Protein AF-A0A7M3LS21-F1 (afdb_monomer_lite)

Secondary structure (DSSP, 8-state):
-HHHHHHHHH-HHHHHHHHTTS-HHHHHHHHHHHHHHHHHHHHHHHHHTT--HHHHHHHHHHHHHHHHHHHHHHHH-S-S---

Structure (mmCIF, N/CA/C/O backbone):
data_AF-A0A7M3LS21-F1
#
_entry.id   AF-A0A7M3LS21-F1
#
loop_
_atom_site.group_PDB
_atom_site.id
_atom_site.type_symbol
_atom_site.label_atom_id
_atom_site.label_alt_id
_atom_site.label_comp_id
_atom_site.label_asym_id
_atom_site.label_entity_id
_atom_site.label_seq_id
_atom_site.pdbx_PDB_ins_code
_atom_site.Cartn_x
_atom_site.Cartn_y
_atom_site.Cartn_z
_atom_site.occupancy
_atom_site.B_iso_or_equiv
_atom_site.auth_seq_id
_atom_site.auth_comp_id
_atom_site.auth_asym_id
_atom_site.auth_atom_id
_atom_site.pdbx_PDB_model_num
ATOM 1 N N . MET A 1 1 ? -7.581 -10.103 -12.309 1.00 49.78 1 MET A N 1
ATOM 2 C CA . MET A 1 1 ? -7.471 -9.596 -10.922 1.00 49.78 1 MET A CA 1
ATOM 3 C C . MET A 1 1 ? -6.537 -10.466 -10.087 1.00 49.78 1 MET A C 1
ATOM 5 O O . MET A 1 1 ? -5.550 -9.925 -9.622 1.00 49.78 1 MET A O 1
ATOM 9 N N . ALA A 1 2 ? -6.757 -11.786 -9.980 1.00 54.16 2 ALA A N 1
ATOM 10 C CA . ALA A 1 2 ? -5.891 -12.674 -9.186 1.00 54.16 2 ALA A CA 1
ATOM 11 C C . ALA A 1 2 ? -4.404 -12.657 -9.602 1.00 54.16 2 ALA A C 1
ATOM 13 O O . ALA A 1 2 ? -3.557 -12.493 -8.742 1.00 54.16 2 ALA A O 1
ATOM 14 N N . VAL A 1 3 ? -4.098 -12.719 -10.906 1.00 53.75 3 VAL A N 1
ATOM 15 C CA . VAL A 1 3 ? -2.713 -12.816 -11.428 1.00 53.75 3 VAL A CA 1
ATOM 16 C C . VAL A 1 3 ? -1.833 -11.608 -11.085 1.00 53.75 3 VAL A C 1
ATOM 18 O O . VAL A 1 3 ? -0.660 -11.773 -10.786 1.00 53.75 3 VAL A O 1
ATOM 21 N N . VAL A 1 4 ? -2.389 -10.391 -11.106 1.00 55.03 4 VAL A N 1
ATOM 22 C CA . VAL A 1 4 ? -1.630 -9.172 -10.769 1.00 55.03 4 VAL A CA 1
ATOM 23 C C . VAL A 1 4 ? -1.384 -9.096 -9.262 1.00 55.03 4 VAL A C 1
ATOM 25 O O . VAL A 1 4 ? -0.320 -8.666 -8.843 1.00 55.03 4 VAL A O 1
ATOM 28 N N . ALA A 1 5 ? -2.341 -9.555 -8.450 1.00 56.53 5 ALA A N 1
ATOM 29 C CA . ALA A 1 5 ? -2.197 -9.598 -7.000 1.00 56.53 5 ALA A CA 1
ATOM 30 C C . ALA A 1 5 ? -1.172 -10.651 -6.546 1.00 56.53 5 ALA A C 1
ATOM 32 O O . ALA A 1 5 ? -0.375 -10.357 -5.666 1.00 56.53 5 ALA A O 1
ATOM 33 N N . THR A 1 6 ? -1.143 -11.838 -7.165 1.00 54.44 6 THR A N 1
ATOM 34 C CA . THR A 1 6 ? -0.095 -12.839 -6.901 1.00 54.44 6 THR A CA 1
ATOM 35 C C . THR A 1 6 ? 1.269 -12.393 -7.419 1.00 54.44 6 THR A C 1
ATOM 37 O O . THR A 1 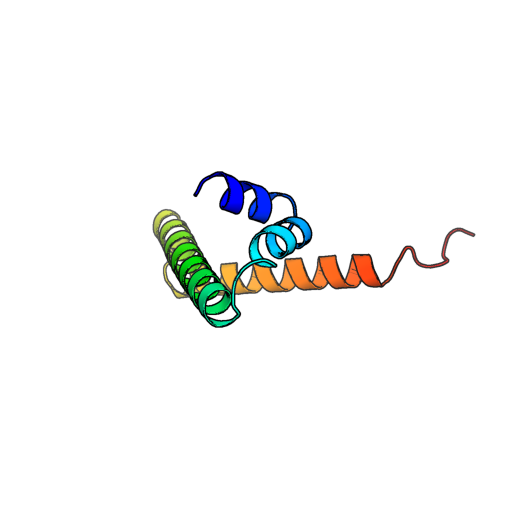6 ? 2.247 -12.524 -6.699 1.00 54.44 6 THR A O 1
ATOM 40 N N . ALA A 1 7 ? 1.344 -11.779 -8.606 1.00 58.34 7 ALA A N 1
ATOM 41 C CA . ALA A 1 7 ? 2.604 -11.223 -9.104 1.00 58.34 7 ALA A CA 1
ATOM 42 C C . ALA A 1 7 ? 3.158 -10.123 -8.180 1.00 58.34 7 ALA A C 1
ATOM 44 O O . ALA A 1 7 ? 4.339 -10.131 -7.866 1.00 58.34 7 ALA A O 1
ATOM 45 N N . LEU A 1 8 ? 2.302 -9.221 -7.683 1.00 58.50 8 LEU A N 1
ATOM 46 C CA . LEU A 1 8 ? 2.688 -8.194 -6.705 1.00 58.50 8 LEU A CA 1
ATOM 47 C C . LEU A 1 8 ? 3.094 -8.772 -5.340 1.00 58.50 8 LEU A C 1
ATOM 49 O O . LEU A 1 8 ? 3.852 -8.122 -4.625 1.00 58.50 8 LEU A O 1
ATOM 53 N N . ALA A 1 9 ? 2.571 -9.942 -4.962 1.00 58.91 9 ALA A N 1
ATOM 54 C CA . ALA A 1 9 ? 2.885 -10.591 -3.692 1.00 58.91 9 ALA A CA 1
ATOM 55 C C . ALA A 1 9 ? 4.250 -11.300 -3.708 1.00 58.91 9 ALA A C 1
ATOM 57 O O . ALA A 1 9 ? 4.925 -11.306 -2.680 1.00 58.91 9 ALA A O 1
ATOM 58 N N . ASP A 1 10 ? 4.651 -11.855 -4.856 1.00 59.16 10 ASP A N 1
ATOM 59 C CA . ASP A 1 10 ? 5.874 -12.657 -4.981 1.00 59.16 10 ASP A CA 1
ATOM 60 C C . ASP A 1 10 ? 7.067 -11.870 -5.559 1.00 59.16 10 ASP A C 1
ATOM 62 O O . ASP A 1 10 ? 8.200 -12.101 -5.135 1.00 59.16 10 ASP A O 1
ATOM 66 N N . ASP A 1 11 ? 6.847 -10.934 -6.499 1.00 69.62 11 ASP A N 1
ATOM 67 C CA . ASP A 1 11 ? 7.925 -10.174 -7.154 1.00 69.62 11 ASP A CA 1
ATOM 68 C C . ASP A 1 11 ? 7.441 -8.841 -7.775 1.00 69.62 11 ASP A C 1
ATOM 70 O O . ASP A 1 11 ? 6.806 -8.789 -8.836 1.00 69.62 11 ASP A O 1
ATOM 74 N N . GLY A 1 12 ? 7.802 -7.722 -7.136 1.00 66.06 12 GLY A N 1
ATOM 75 C CA . GLY A 1 12 ? 7.507 -6.376 -7.638 1.00 66.06 12 GLY A CA 1
ATOM 76 C C . GLY A 1 12 ? 8.114 -6.078 -9.017 1.00 66.06 12 GLY A C 1
ATOM 77 O O . GLY A 1 12 ? 7.521 -5.323 -9.788 1.00 66.06 12 GLY A O 1
ATOM 78 N N . GLU A 1 13 ? 9.235 -6.707 -9.373 1.00 68.62 13 GLU A N 1
ATOM 79 C CA . GLU A 1 13 ? 9.896 -6.566 -10.676 1.00 68.62 13 GLU A CA 1
ATOM 80 C C . GLU A 1 13 ? 9.074 -7.266 -11.779 1.00 68.62 13 GLU A C 1
ATOM 82 O O . GLU A 1 13 ? 8.846 -6.727 -12.871 1.00 68.62 13 GLU A O 1
ATOM 87 N N . ALA A 1 14 ? 8.521 -8.442 -11.467 1.00 69.44 14 ALA A N 1
ATOM 88 C CA . ALA A 1 14 ? 7.601 -9.155 -12.351 1.00 69.44 14 ALA A CA 1
ATOM 89 C C . ALA A 1 14 ? 6.287 -8.378 -12.554 1.00 69.44 14 ALA A C 1
ATOM 91 O O . ALA A 1 14 ? 5.737 -8.357 -13.660 1.00 69.44 14 ALA A O 1
ATOM 92 N N . ALA A 1 15 ? 5.805 -7.672 -11.525 1.00 74.94 15 ALA A N 1
ATOM 93 C CA . ALA A 1 15 ? 4.625 -6.816 -11.636 1.00 74.94 15 ALA A CA 1
ATOM 94 C C . ALA A 1 15 ? 4.839 -5.626 -12.591 1.00 74.94 15 ALA A C 1
ATOM 96 O O . ALA A 1 15 ? 3.930 -5.287 -13.353 1.00 74.94 15 ALA A O 1
ATOM 97 N N . VAL A 1 16 ? 6.036 -5.028 -12.623 1.00 77.62 16 VAL A N 1
ATOM 98 C CA . VAL A 1 16 ? 6.376 -3.958 -13.583 1.00 77.62 16 VAL A CA 1
ATOM 99 C C . VAL A 1 16 ? 6.326 -4.474 -15.023 1.00 77.62 16 VAL A C 1
ATOM 101 O O . VAL A 1 16 ? 5.803 -3.790 -15.905 1.00 77.62 16 VAL A O 1
ATOM 104 N N . THR A 1 17 ? 6.769 -5.709 -15.262 1.00 79.56 17 THR A N 1
ATOM 105 C CA . THR A 1 17 ? 6.713 -6.343 -16.591 1.00 79.56 17 THR A CA 1
ATOM 106 C C . THR A 1 17 ? 5.275 -6.476 -17.113 1.00 79.56 17 THR A C 1
ATOM 108 O O . THR A 1 17 ? 5.027 -6.297 -18.304 1.00 79.56 17 THR A O 1
ATOM 111 N N . LEU A 1 18 ? 4.301 -6.712 -16.227 1.00 79.88 18 LEU A N 1
ATOM 112 C CA . LEU A 1 18 ? 2.876 -6.768 -16.584 1.00 79.88 18 LEU A CA 1
ATOM 113 C C . LEU A 1 18 ? 2.285 -5.393 -16.934 1.00 79.88 18 LEU A C 1
ATOM 115 O O . LEU A 1 18 ? 1.283 -5.321 -17.646 1.00 79.88 18 LEU A O 1
ATOM 119 N N . LEU A 1 19 ? 2.888 -4.311 -16.437 1.00 82.56 19 LEU A N 1
ATOM 120 C CA . LEU A 1 19 ? 2.465 -2.932 -16.693 1.00 82.56 19 LEU A CA 1
ATOM 121 C C . LEU A 1 19 ? 3.167 -2.309 -17.908 1.00 82.56 19 LEU A C 1
ATOM 123 O O . LEU A 1 19 ? 2.630 -1.371 -18.491 1.00 82.56 19 LEU A O 1
ATOM 127 N N . ALA A 1 20 ? 4.314 -2.855 -18.322 1.00 83.50 20 ALA A N 1
ATOM 128 C CA . ALA A 1 20 ? 5.124 -2.371 -19.441 1.00 83.50 20 ALA A CA 1
ATOM 129 C C . ALA A 1 20 ? 4.377 -2.127 -20.775 1.00 83.50 20 ALA A C 1
ATOM 131 O O . ALA A 1 20 ? 4.717 -1.155 -21.448 1.00 83.50 20 ALA A O 1
ATOM 132 N N . PRO A 1 21 ? 3.380 -2.936 -21.197 1.00 87.81 21 PRO A N 1
ATOM 133 C CA . PRO A 1 21 ? 2.681 -2.695 -22.462 1.00 87.81 21 PRO A CA 1
ATOM 134 C C . PRO A 1 21 ? 1.597 -1.604 -22.390 1.00 87.81 21 PRO A C 1
ATOM 136 O O . PRO A 1 21 ? 0.992 -1.294 -23.415 1.00 87.81 21 PRO A O 1
ATOM 139 N N . LEU A 1 22 ? 1.300 -1.052 -21.208 1.00 87.00 22 LEU A N 1
ATOM 140 C CA . LEU A 1 22 ? 0.250 -0.047 -21.028 1.00 87.00 22 LEU A CA 1
ATOM 141 C C . LEU A 1 22 ? 0.768 1.373 -21.279 1.00 87.00 22 LEU A C 1
ATOM 143 O O . LEU A 1 22 ? 1.920 1.701 -21.000 1.00 87.00 22 LEU A O 1
ATOM 147 N N . GLU A 1 23 ? -0.121 2.261 -21.726 1.00 91.19 23 GLU A N 1
ATOM 148 C CA . GLU A 1 23 ? 0.183 3.690 -21.760 1.00 91.19 23 GLU A CA 1
ATOM 149 C C . GLU A 1 23 ? 0.329 4.259 -20.341 1.00 91.19 23 GLU A C 1
ATOM 151 O O . GLU A 1 23 ? -0.352 3.836 -19.401 1.00 91.19 23 GLU A O 1
ATOM 156 N N . ALA A 1 24 ? 1.155 5.299 -20.188 1.00 86.06 24 ALA A N 1
ATOM 157 C CA . ALA A 1 24 ? 1.435 5.924 -18.893 1.00 86.06 24 ALA A CA 1
ATOM 158 C C . ALA A 1 24 ? 0.163 6.335 -18.125 1.00 86.06 24 ALA A C 1
ATOM 160 O O . ALA A 1 24 ? 0.091 6.188 -16.905 1.00 86.06 24 ALA A O 1
ATOM 161 N N . ARG A 1 25 ? -0.877 6.802 -18.831 1.00 89.62 25 ARG A N 1
ATOM 162 C CA . ARG A 1 25 ? -2.166 7.166 -18.220 1.00 89.62 25 ARG A CA 1
ATOM 163 C C . ARG A 1 25 ? -2.841 5.975 -17.542 1.00 89.62 25 ARG A C 1
ATOM 165 O O . ARG A 1 25 ? -3.420 6.131 -16.464 1.00 89.62 25 ARG A O 1
ATOM 172 N N . ASP A 1 26 ? -2.787 4.808 -18.169 1.00 88.88 26 ASP A N 1
ATOM 173 C CA . ASP A 1 26 ? -3.417 3.603 -17.646 1.00 88.88 26 ASP A CA 1
ATOM 174 C C . ASP A 1 26 ? -2.584 2.994 -16.519 1.00 88.88 26 ASP A C 1
ATOM 176 O O . ASP A 1 26 ? -3.157 2.592 -15.506 1.00 88.88 26 ASP A O 1
ATOM 180 N N . VAL A 1 27 ? -1.250 3.067 -16.603 1.00 88.62 27 VAL A N 1
ATOM 181 C CA . VAL A 1 27 ? -0.358 2.739 -15.477 1.00 88.62 27 VAL A CA 1
ATOM 182 C C . VAL A 1 27 ? -0.696 3.593 -14.251 1.00 88.62 27 VAL A C 1
ATOM 184 O O . VAL A 1 27 ? -0.910 3.051 -13.166 1.00 88.62 27 VAL A O 1
ATOM 187 N N . CYS A 1 28 ? -0.841 4.914 -14.409 1.00 89.00 28 CYS A N 1
ATOM 188 C CA . CYS A 1 28 ? -1.234 5.804 -13.314 1.00 89.00 28 CYS A CA 1
ATOM 189 C C . CYS A 1 28 ? -2.597 5.427 -12.713 1.00 89.00 28 CYS A C 1
ATOM 191 O O . CYS A 1 28 ? -2.758 5.432 -11.493 1.00 89.00 28 CYS A O 1
ATOM 193 N N . ARG A 1 29 ? -3.587 5.077 -13.543 1.00 89.88 29 ARG A N 1
ATOM 194 C CA . ARG A 1 29 ? -4.907 4.638 -13.059 1.00 89.88 29 ARG A CA 1
ATOM 195 C C . ARG A 1 29 ? -4.825 3.344 -12.261 1.00 89.88 29 ARG A C 1
ATOM 197 O O . ARG A 1 29 ? -5.460 3.246 -11.211 1.00 89.88 29 ARG A O 1
ATOM 204 N N . VAL A 1 30 ? -4.052 2.372 -12.741 1.00 87.44 30 VAL A N 1
ATOM 205 C CA . VAL A 1 30 ? -3.830 1.104 -12.039 1.00 87.44 30 VAL A CA 1
ATOM 206 C C . VAL A 1 30 ? -3.130 1.355 -10.706 1.00 87.44 30 VAL A C 1
ATOM 208 O O . VAL A 1 30 ? -3.614 0.876 -9.683 1.00 87.44 30 VAL A O 1
ATOM 211 N N . ALA A 1 31 ? -2.077 2.175 -10.685 1.00 86.44 31 ALA A N 1
ATOM 212 C CA . ALA A 1 31 ? -1.358 2.532 -9.464 1.00 86.44 31 ALA A CA 1
ATOM 213 C C . ALA A 1 31 ? -2.278 3.176 -8.413 1.00 86.44 31 ALA A C 1
ATOM 215 O O . ALA A 1 31 ? -2.291 2.750 -7.260 1.00 86.44 31 ALA A O 1
ATOM 216 N N . VAL A 1 32 ? -3.115 4.142 -8.811 1.00 90.31 32 VAL A N 1
ATOM 217 C CA . VAL A 1 32 ? -4.088 4.778 -7.903 1.00 90.31 32 VAL A CA 1
ATOM 218 C C . VAL A 1 32 ? -5.103 3.764 -7.370 1.00 90.31 32 VAL A C 1
ATOM 220 O O . VAL A 1 32 ? -5.427 3.779 -6.183 1.00 90.31 32 VAL A O 1
ATOM 223 N N . ARG A 1 33 ? -5.598 2.858 -8.222 1.00 90.25 33 ARG A N 1
ATOM 224 C CA . ARG A 1 33 ? -6.554 1.819 -7.812 1.00 90.25 33 ARG A CA 1
ATOM 225 C C . ARG A 1 33 ? -5.927 0.844 -6.812 1.00 90.25 33 ARG A C 1
ATOM 227 O O . ARG A 1 33 ? -6.574 0.499 -5.829 1.00 90.25 33 ARG A O 1
ATOM 234 N N . LEU A 1 34 ? -4.682 0.428 -7.048 1.00 85.81 34 LEU A N 1
ATOM 235 C CA . LEU A 1 34 ? -3.921 -0.442 -6.147 1.00 85.81 34 LEU A CA 1
ATOM 236 C C . LEU A 1 34 ? -3.672 0.237 -4.798 1.00 85.81 34 LEU A C 1
ATOM 238 O O . LEU A 1 34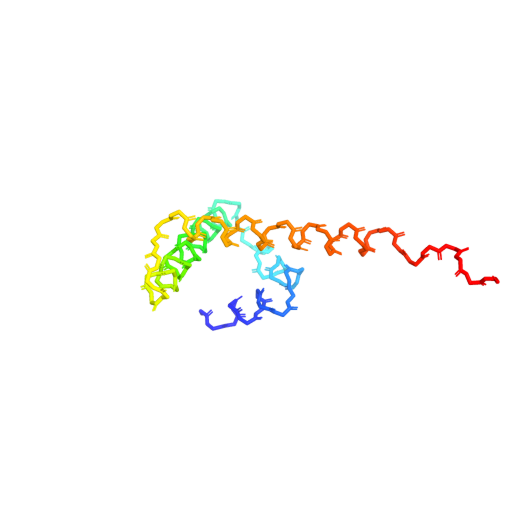 ? -3.915 -0.377 -3.763 1.00 85.81 34 LEU A O 1
ATOM 242 N N . ALA A 1 35 ? -3.275 1.512 -4.804 1.00 86.56 35 ALA A N 1
ATOM 243 C CA . ALA A 1 35 ? -3.067 2.284 -3.582 1.00 86.56 35 ALA A CA 1
ATOM 244 C C . ALA A 1 35 ? -4.353 2.402 -2.747 1.00 86.56 35 ALA A C 1
ATOM 246 O O . ALA A 1 35 ? -4.312 2.208 -1.535 1.00 86.56 35 ALA A O 1
ATOM 247 N N . ALA A 1 36 ? -5.499 2.653 -3.391 1.00 88.62 36 ALA A N 1
ATOM 248 C CA . ALA A 1 36 ? -6.791 2.704 -2.708 1.00 88.62 36 ALA A CA 1
ATOM 249 C C . ALA A 1 36 ? -7.160 1.353 -2.070 1.00 88.62 36 ALA A C 1
ATOM 251 O O . ALA A 1 36 ? -7.470 1.304 -0.885 1.00 88.62 36 ALA A O 1
ATOM 252 N N . MET A 1 37 ? -7.037 0.246 -2.813 1.00 89.94 37 MET A N 1
ATO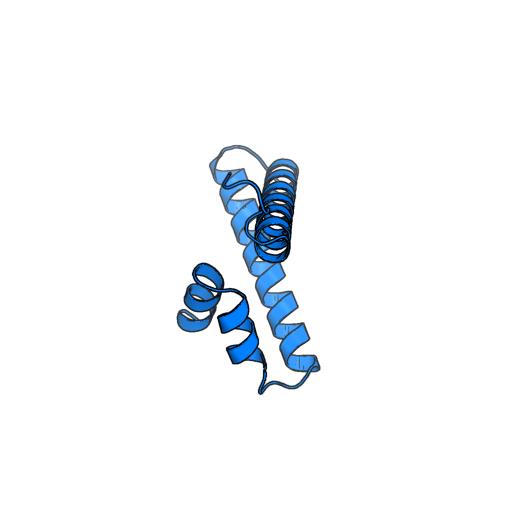M 253 C CA . MET A 1 37 ? -7.336 -1.094 -2.281 1.00 89.94 37 MET A CA 1
ATOM 254 C C . MET A 1 37 ? -6.414 -1.485 -1.119 1.00 89.94 37 MET A C 1
ATOM 256 O O . MET A 1 37 ? -6.862 -2.097 -0.148 1.00 89.94 37 MET A O 1
ATOM 260 N N . ALA A 1 38 ? -5.130 -1.133 -1.199 1.00 87.94 38 ALA A N 1
ATOM 261 C CA . ALA A 1 38 ? -4.182 -1.372 -0.117 1.00 87.94 38 ALA A CA 1
ATOM 262 C C . ALA A 1 38 ? -4.537 -0.549 1.134 1.00 87.94 38 ALA A C 1
ATOM 264 O O . ALA A 1 38 ? -4.500 -1.082 2.242 1.00 87.94 38 ALA A O 1
ATOM 265 N N . ALA A 1 39 ? -4.928 0.720 0.962 1.00 87.19 39 ALA A N 1
ATOM 266 C CA . ALA A 1 39 ? -5.364 1.576 2.063 1.00 87.19 39 ALA A CA 1
ATOM 267 C C . ALA A 1 39 ? -6.628 1.027 2.745 1.00 87.19 39 ALA A C 1
ATOM 269 O O . ALA A 1 39 ? -6.654 0.932 3.971 1.00 87.19 39 ALA A O 1
ATOM 270 N N . ASP A 1 40 ? -7.624 0.597 1.964 1.00 90.94 40 ASP A N 1
ATOM 271 C CA . ASP A 1 40 ? -8.850 -0.021 2.485 1.00 90.94 40 ASP A CA 1
ATOM 272 C C . ASP A 1 40 ? -8.538 -1.306 3.267 1.00 90.94 40 ASP A C 1
ATOM 274 O O . ASP A 1 40 ? -9.058 -1.523 4.360 1.00 90.94 40 ASP A O 1
ATOM 278 N N . THR A 1 41 ? -7.632 -2.137 2.745 1.00 90.31 41 THR A N 1
ATOM 279 C CA . THR A 1 41 ? -7.218 -3.388 3.399 1.00 90.31 41 THR A CA 1
ATOM 280 C C . THR A 1 41 ? -6.521 -3.121 4.730 1.00 90.31 41 THR A C 1
ATOM 282 O O . THR A 1 41 ? -6.831 -3.762 5.732 1.00 90.31 41 THR A O 1
ATOM 285 N N . LEU A 1 42 ? -5.590 -2.167 4.769 1.00 89.50 42 LEU A N 1
ATOM 286 C CA . LEU A 1 42 ? -4.859 -1.833 5.991 1.00 89.50 42 LEU A CA 1
ATOM 287 C C . LEU A 1 42 ? -5.755 -1.189 7.046 1.00 89.50 42 LEU A C 1
ATOM 289 O O . LEU A 1 42 ? -5.575 -1.455 8.233 1.00 89.50 42 LEU A O 1
ATOM 293 N N . LEU A 1 43 ? -6.740 -0.391 6.626 1.00 92.75 43 LEU A N 1
ATOM 294 C CA . LEU A 1 43 ? -7.750 0.134 7.535 1.00 92.75 43 LEU A CA 1
ATOM 295 C C . LEU A 1 43 ? -8.614 -0.991 8.112 1.00 92.75 43 LEU A C 1
ATOM 297 O O . LEU A 1 43 ? -8.770 -1.053 9.326 1.00 92.75 43 LEU A O 1
ATOM 301 N N . ALA A 1 44 ? -9.094 -1.914 7.276 1.00 91.31 44 ALA A N 1
ATOM 302 C CA . ALA 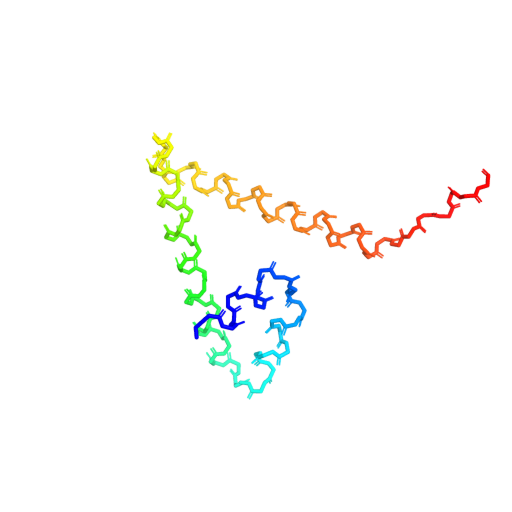A 1 44 ? -9.893 -3.050 7.730 1.00 91.31 44 ALA A CA 1
ATOM 303 C C . ALA A 1 44 ? -9.126 -3.955 8.711 1.00 91.31 44 ALA A C 1
ATOM 305 O O . ALA A 1 44 ? -9.691 -4.416 9.701 1.00 91.31 44 ALA A O 1
ATOM 306 N N . VAL A 1 45 ? -7.829 -4.185 8.473 1.00 91.56 45 VAL A N 1
ATOM 307 C CA . VAL A 1 45 ? -6.958 -4.925 9.404 1.00 91.56 45 VAL A CA 1
ATOM 308 C C . VAL A 1 45 ? -6.813 -4.179 10.728 1.00 91.56 45 VAL A C 1
ATOM 310 O O . VAL A 1 45 ? -6.981 -4.781 11.784 1.00 91.56 45 VAL A O 1
ATOM 313 N N . ALA A 1 46 ? -6.547 -2.871 10.685 1.00 94.00 46 ALA A N 1
ATOM 314 C CA . ALA A 1 46 ? -6.434 -2.064 11.893 1.00 94.00 46 ALA A CA 1
ATOM 315 C C . ALA A 1 46 ? -7.738 -2.071 12.706 1.00 94.00 46 ALA A C 1
ATOM 317 O O . ALA A 1 46 ? -7.696 -2.255 13.917 1.00 94.00 46 ALA A O 1
ATOM 318 N N . GLU A 1 47 ? -8.892 -1.925 12.054 1.00 95.62 47 GLU A N 1
ATOM 319 C CA . GLU A 1 47 ? -10.206 -1.973 12.706 1.00 95.62 47 GLU A CA 1
ATOM 320 C C . GLU A 1 47 ? -10.491 -3.346 13.333 1.00 95.62 47 GLU A C 1
ATOM 322 O O . GLU A 1 47 ? -10.988 -3.415 14.458 1.00 95.62 47 GLU A O 1
ATOM 327 N N . ALA A 1 48 ? -10.127 -4.441 12.656 1.00 95.12 48 ALA A N 1
ATOM 328 C CA . ALA A 1 48 ? -10.282 -5.799 13.183 1.00 95.12 48 ALA A CA 1
ATOM 329 C C . ALA A 1 48 ? -9.439 -6.054 14.448 1.00 95.12 48 ALA A C 1
ATOM 331 O O . ALA A 1 48 ? -9.826 -6.856 15.297 1.00 95.12 48 ALA A O 1
ATOM 332 N N . GLU A 1 49 ? -8.313 -5.356 14.593 1.00 94.81 49 GLU A N 1
ATOM 333 C CA . GLU A 1 49 ? -7.429 -5.407 15.764 1.00 94.81 49 GLU A CA 1
ATOM 334 C C . GLU A 1 49 ? -7.828 -4.385 16.857 1.00 94.81 49 GLU A C 1
ATOM 336 O O . GLU A 1 49 ? -7.155 -4.271 17.881 1.00 94.81 49 GLU A O 1
ATOM 341 N N . GLY A 1 50 ? -8.935 -3.651 16.674 1.00 93.81 50 GLY A N 1
ATOM 342 C CA . GLY A 1 50 ? -9.414 -2.622 17.607 1.00 93.81 50 GLY A CA 1
ATOM 343 C C . GLY A 1 50 ? -8.723 -1.260 17.461 1.00 93.81 50 GLY A C 1
ATOM 344 O O . GLY A 1 50 ? -8.927 -0.368 18.286 1.00 93.81 50 GLY A O 1
ATOM 345 N N . GLY A 1 51 ? -7.904 -1.097 16.424 1.00 93.94 51 GLY A N 1
ATOM 346 C CA . GLY A 1 51 ? -7.272 0.152 16.024 1.00 93.94 51 GLY A CA 1
ATOM 347 C C . GLY A 1 51 ? -8.130 0.974 15.059 1.00 93.94 51 GLY A C 1
ATOM 348 O O . GLY A 1 51 ? -9.340 0.805 14.931 1.00 93.94 51 GLY A O 1
ATOM 349 N N . GLY A 1 52 ? -7.485 1.907 14.362 1.00 93.12 52 GLY A N 1
ATOM 350 C CA . GLY A 1 52 ? -8.138 2.757 13.369 1.00 93.12 52 GLY A CA 1
ATOM 351 C C . GLY A 1 52 ? -7.130 3.364 12.403 1.00 93.12 52 GLY A C 1
ATOM 352 O O . GLY A 1 52 ? -6.025 2.854 12.229 1.00 93.12 52 GLY A O 1
ATOM 353 N N . ARG A 1 53 ? -7.474 4.501 11.793 1.00 93.06 53 ARG A N 1
ATOM 354 C CA . ARG A 1 53 ? -6.653 5.127 10.740 1.00 93.06 53 ARG A CA 1
ATOM 355 C C . ARG A 1 53 ? -5.190 5.378 11.130 1.00 93.06 53 ARG A C 1
ATOM 357 O O . ARG A 1 53 ? -4.314 5.247 10.280 1.00 93.06 53 ARG A O 1
ATOM 364 N N . ALA A 1 54 ? -4.927 5.761 12.379 1.00 94.06 54 ALA A N 1
ATOM 365 C CA . ALA A 1 54 ? -3.564 6.008 12.854 1.00 94.06 54 ALA A CA 1
ATOM 366 C C . ALA A 1 54 ? -2.711 4.727 12.838 1.00 94.06 54 ALA A C 1
ATOM 368 O O . ALA A 1 54 ? -1.580 4.755 12.364 1.00 94.06 54 ALA A O 1
ATOM 369 N N . GLU A 1 55 ? -3.290 3.606 13.270 1.00 92.88 55 GLU A N 1
ATOM 370 C CA . GLU A 1 55 ? -2.634 2.295 13.279 1.00 92.88 55 GLU A CA 1
ATOM 371 C C . GLU A 1 55 ? -2.394 1.786 11.852 1.00 92.88 55 GLU A C 1
ATOM 373 O O . GLU A 1 55 ? -1.294 1.358 11.506 1.00 92.88 55 GLU A O 1
ATOM 378 N N . ALA A 1 56 ? -3.393 1.938 10.975 1.00 93.19 56 ALA A N 1
ATOM 379 C CA . ALA A 1 56 ? -3.259 1.607 9.558 1.00 93.19 56 ALA A CA 1
ATOM 380 C C . ALA A 1 56 ? -2.118 2.394 8.885 1.00 93.19 56 ALA A C 1
ATOM 382 O O . ALA A 1 56 ? -1.344 1.831 8.108 1.00 93.19 56 ALA A O 1
ATOM 383 N N . LEU A 1 57 ? -1.978 3.688 9.206 1.00 93.56 57 LEU A N 1
ATOM 384 C CA . LEU A 1 57 ? -0.900 4.532 8.688 1.00 93.56 57 LEU A CA 1
ATOM 385 C C . LEU A 1 57 ? 0.472 4.107 9.223 1.00 93.56 57 LEU A C 1
ATOM 387 O O . LEU A 1 57 ? 1.418 4.014 8.442 1.00 93.56 57 LEU A O 1
ATOM 391 N N . ALA A 1 58 ? 0.581 3.827 10.524 1.00 91.88 58 ALA A N 1
ATOM 392 C CA . ALA A 1 58 ? 1.825 3.356 11.130 1.00 91.88 58 ALA A CA 1
ATOM 393 C C . ALA A 1 58 ? 2.293 2.044 10.481 1.00 91.88 58 ALA A C 1
ATOM 395 O O . ALA A 1 58 ? 3.464 1.892 10.129 1.00 91.88 58 ALA A O 1
ATOM 396 N N . ARG A 1 59 ? 1.356 1.124 10.231 1.00 90.94 59 ARG A N 1
ATOM 397 C CA . ARG A 1 59 ? 1.628 -0.159 9.576 1.00 90.94 59 ARG A CA 1
ATOM 398 C C . ARG A 1 59 ? 2.042 0.016 8.116 1.00 90.94 59 ARG A C 1
ATOM 400 O O . ARG A 1 59 ? 3.029 -0.582 7.695 1.00 90.94 59 ARG A O 1
ATOM 407 N N . TRP A 1 60 ? 1.369 0.897 7.370 1.00 91.62 60 TRP A N 1
ATOM 408 C CA . TRP A 1 60 ? 1.779 1.274 6.011 1.00 91.62 60 TRP A CA 1
ATOM 409 C C . TRP A 1 60 ? 3.225 1.794 5.982 1.00 91.62 60 TRP A C 1
ATOM 411 O O . TRP A 1 60 ? 4.037 1.350 5.170 1.00 91.62 60 TRP A O 1
ATOM 421 N N . GLN A 1 61 ? 3.563 2.725 6.881 1.00 92.25 61 GLN A N 1
ATOM 422 C CA . GLN A 1 61 ? 4.908 3.301 6.981 1.00 92.25 61 GLN A CA 1
ATOM 423 C C . GLN A 1 61 ? 5.959 2.234 7.303 1.00 92.25 61 GLN A C 1
ATOM 425 O O . GLN A 1 61 ? 7.005 2.199 6.656 1.00 92.25 61 GLN A O 1
ATOM 430 N N . ALA A 1 62 ? 5.669 1.333 8.245 1.00 91.25 62 ALA A N 1
ATOM 431 C CA . ALA A 1 62 ? 6.556 0.226 8.589 1.00 91.25 62 ALA A CA 1
ATOM 432 C C . ALA A 1 62 ? 6.819 -0.700 7.389 1.00 91.25 62 ALA A C 1
ATOM 434 O O . ALA A 1 62 ? 7.966 -1.072 7.142 1.00 91.25 62 ALA A O 1
ATOM 435 N N . CYS A 1 63 ? 5.786 -1.022 6.603 1.00 88.50 63 CYS A N 1
ATOM 436 C CA . CYS A 1 63 ? 5.928 -1.832 5.393 1.00 88.50 63 CYS A CA 1
ATOM 437 C C . CYS A 1 63 ? 6.817 -1.161 4.334 1.00 88.50 63 CYS A C 1
ATOM 439 O O . CYS A 1 63 ? 7.678 -1.832 3.766 1.00 88.50 63 CYS A O 1
ATOM 441 N N . ILE A 1 64 ? 6.659 0.148 4.093 1.00 88.12 64 ILE A N 1
ATOM 442 C CA . ILE A 1 64 ? 7.530 0.890 3.162 1.00 88.12 64 ILE A CA 1
ATOM 443 C C . ILE A 1 64 ? 8.978 0.863 3.643 1.00 88.12 64 ILE A C 1
ATOM 445 O O . ILE A 1 64 ? 9.871 0.521 2.876 1.00 88.12 64 ILE A O 1
ATOM 449 N N . LEU A 1 65 ? 9.219 1.195 4.913 1.00 90.19 65 LEU A N 1
ATOM 450 C CA . LEU A 1 65 ? 10.576 1.230 5.460 1.00 90.19 65 LEU A CA 1
ATOM 451 C C . LEU A 1 65 ? 11.256 -0.140 5.372 1.00 90.19 65 LEU A C 1
ATOM 453 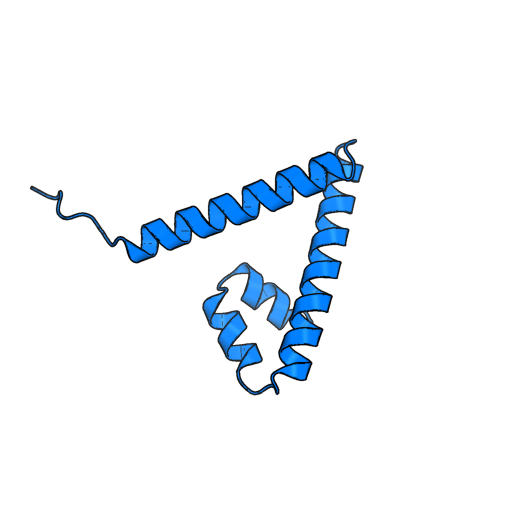O O . LEU A 1 65 ? 12.427 -0.220 5.009 1.00 90.19 65 LEU A O 1
ATOM 457 N N . ALA A 1 66 ? 10.519 -1.219 5.650 1.00 89.00 66 ALA A N 1
ATOM 458 C CA . ALA A 1 66 ? 11.022 -2.579 5.494 1.00 89.00 66 ALA A CA 1
ATOM 459 C C . ALA A 1 66 ? 11.358 -2.905 4.029 1.00 89.00 66 ALA A C 1
ATOM 461 O O . ALA A 1 66 ? 12.400 -3.504 3.764 1.00 89.00 66 ALA A O 1
ATOM 462 N N . HIS A 1 67 ? 10.511 -2.492 3.081 1.00 86.12 67 HIS A N 1
ATOM 463 C CA . HIS A 1 67 ? 10.760 -2.684 1.653 1.00 86.12 67 HIS A CA 1
ATOM 464 C C . HIS A 1 67 ? 12.023 -1.947 1.184 1.00 86.12 67 HIS A C 1
ATOM 466 O O . HIS A 1 67 ? 12.891 -2.559 0.560 1.00 86.12 67 HIS A O 1
ATOM 472 N N . GLU A 1 68 ? 12.160 -0.665 1.528 1.00 88.12 68 GLU A N 1
ATOM 473 C CA . GLU A 1 68 ? 13.326 0.151 1.171 1.00 88.12 68 GLU A CA 1
ATOM 474 C C . GLU A 1 68 ? 14.613 -0.394 1.800 1.00 88.12 68 GLU A C 1
ATOM 476 O O . GLU A 1 68 ? 15.640 -0.485 1.133 1.00 88.12 68 GLU A O 1
ATOM 481 N N . ALA A 1 69 ? 14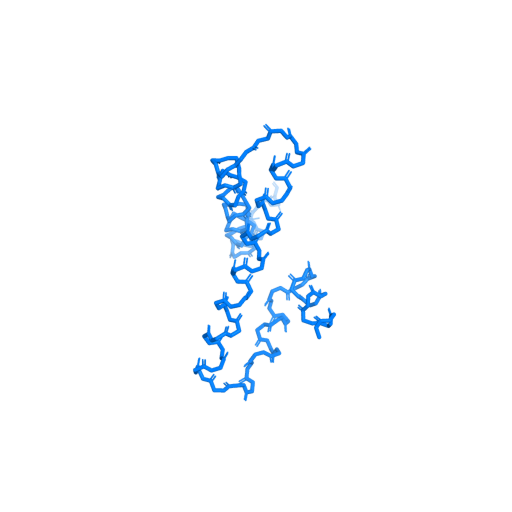.560 -0.845 3.058 1.00 87.50 69 ALA A N 1
ATOM 482 C CA . ALA A 1 69 ? 15.706 -1.467 3.717 1.00 87.50 69 ALA A CA 1
ATOM 483 C C . ALA A 1 69 ? 16.146 -2.762 3.012 1.00 87.50 69 ALA A C 1
ATOM 485 O O . ALA A 1 69 ? 17.337 -2.971 2.780 1.00 87.50 69 ALA A O 1
ATOM 486 N N . GLN A 1 70 ? 15.197 -3.623 2.628 1.00 87.25 70 GLN A N 1
ATOM 487 C CA . GLN A 1 70 ? 15.492 -4.841 1.866 1.00 87.25 70 GLN A CA 1
ATOM 488 C C . GLN A 1 70 ? 16.056 -4.525 0.480 1.00 87.25 70 GLN A C 1
ATOM 490 O O . GLN A 1 70 ? 16.975 -5.200 0.017 1.00 87.25 70 GLN A O 1
ATOM 495 N N . ARG A 1 71 ? 15.516 -3.504 -0.190 1.00 84.06 71 ARG A N 1
ATOM 496 C CA . ARG A 1 71 ? 16.014 -3.037 -1.482 1.00 84.06 71 ARG A CA 1
ATOM 497 C C . ARG A 1 71 ? 17.454 -2.536 -1.366 1.00 84.06 71 ARG A C 1
ATOM 499 O O . ARG A 1 71 ? 18.306 -3.021 -2.104 1.00 84.06 71 ARG A O 1
ATOM 506 N N . ALA A 1 72 ? 17.733 -1.660 -0.404 1.00 85.25 72 ALA A N 1
ATOM 507 C CA . ALA A 1 72 ? 19.077 -1.152 -0.146 1.00 85.25 72 ALA A CA 1
ATOM 508 C C . ALA A 1 72 ? 20.069 -2.286 0.171 1.00 85.25 72 ALA A C 1
ATOM 510 O O . ALA A 1 72 ? 21.191 -2.281 -0.327 1.00 85.25 72 ALA A O 1
ATOM 511 N N . ALA A 1 73 ? 19.648 -3.301 0.934 1.00 86.12 73 ALA A N 1
ATOM 512 C CA . ALA A 1 73 ? 20.472 -4.476 1.216 1.00 86.12 73 ALA A CA 1
ATOM 513 C C . ALA A 1 73 ? 20.780 -5.314 -0.041 1.00 86.12 73 ALA A C 1
ATOM 515 O O . ALA A 1 73 ? 21.897 -5.805 -0.186 1.00 86.12 73 ALA A O 1
ATOM 516 N N . ARG A 1 74 ? 19.819 -5.463 -0.968 1.00 82.00 74 ARG A N 1
ATOM 517 C CA . ARG A 1 74 ? 20.043 -6.136 -2.263 1.00 82.00 74 ARG A CA 1
ATOM 518 C C . ARG A 1 74 ? 21.015 -5.359 -3.151 1.00 82.00 74 ARG A C 1
ATOM 520 O O . ARG A 1 74 ? 21.865 -5.969 -3.793 1.00 82.00 74 ARG A O 1
ATOM 527 N N . GLU A 1 75 ? 20.899 -4.034 -3.174 1.00 80.56 75 GLU A N 1
ATOM 528 C CA . GLU A 1 75 ? 21.760 -3.146 -3.967 1.00 80.56 75 GLU A CA 1
ATOM 529 C C . GLU A 1 75 ? 23.191 -3.053 -3.406 1.00 80.56 75 GLU A C 1
ATOM 531 O O . GLU A 1 75 ? 24.138 -2.897 -4.174 1.00 80.56 75 GLU A O 1
ATOM 536 N N . ALA A 1 76 ? 23.370 -3.203 -2.089 1.00 82.12 76 ALA A N 1
ATOM 537 C CA . ALA A 1 76 ? 24.684 -3.186 -1.444 1.00 82.12 76 ALA A CA 1
ATOM 538 C C . ALA A 1 76 ? 25.568 -4.406 -1.788 1.00 82.12 76 ALA A C 1
ATOM 540 O O . ALA A 1 76 ? 26.788 -4.325 -1.643 1.00 82.12 76 ALA A O 1
ATOM 541 N N . GLY A 1 77 ? 24.980 -5.514 -2.266 1.00 65.88 77 GLY A N 1
ATOM 542 C CA . GLY A 1 77 ? 25.688 -6.774 -2.524 1.00 65.88 77 GLY A CA 1
ATOM 543 C C . GLY A 1 77 ? 26.264 -7.420 -1.247 1.00 65.88 77 GLY A C 1
ATOM 544 O O . GLY A 1 77 ? 26.229 -6.821 -0.171 1.00 65.88 77 GLY A O 1
ATOM 545 N N . PRO A 1 78 ? 26.786 -8.661 -1.305 1.00 62.84 78 PRO A N 1
ATOM 546 C CA . PRO A 1 78 ? 27.520 -9.219 -0.175 1.00 62.84 78 PRO A CA 1
ATOM 547 C C . PRO A 1 78 ? 28.774 -8.365 0.046 1.00 62.84 78 PRO A C 1
ATOM 549 O O . PRO A 1 78 ? 29.622 -8.260 -0.842 1.00 62.84 78 PRO A O 1
ATOM 552 N N . GLY A 1 79 ? 28.875 -7.727 1.214 1.00 58.25 79 GLY A N 1
ATOM 553 C CA . GLY A 1 79 ? 30.082 -7.006 1.607 1.00 58.25 79 GLY A CA 1
ATOM 554 C C . GLY A 1 79 ? 31.312 -7.925 1.530 1.00 58.25 79 GLY A C 1
ATOM 555 O O . GLY A 1 79 ? 31.180 -9.132 1.758 1.00 58.25 79 GLY A O 1
ATOM 556 N N . PRO A 1 80 ? 32.502 -7.395 1.200 1.00 55.56 80 PRO A N 1
ATOM 557 C CA . PRO A 1 80 ? 33.727 -8.173 1.035 1.00 55.56 80 PRO A CA 1
ATOM 558 C C . PRO A 1 80 ? 34.321 -8.613 2.384 1.00 55.56 80 PRO A C 1
ATOM 560 O O . PRO A 1 80 ? 35.506 -8.430 2.609 1.00 55.56 80 PRO A O 1
ATOM 563 N N . ASP A 1 81 ? 33.530 -9.198 3.281 1.00 59.03 81 ASP A N 1
ATOM 564 C CA . ASP A 1 81 ? 34.005 -9.701 4.574 1.00 59.03 81 ASP A CA 1
ATOM 565 C C . ASP A 1 81 ? 33.724 -11.204 4.677 1.00 59.03 81 ASP A C 1
ATOM 567 O O . ASP A 1 81 ? 32.903 -11.693 5.450 1.00 59.03 81 ASP A O 1
ATOM 571 N N . GLY A 1 82 ? 34.428 -11.934 3.815 1.00 55.19 82 GLY A N 1
ATOM 572 C CA . GLY A 1 82 ? 34.687 -13.362 3.930 1.00 55.19 82 GLY A CA 1
ATOM 573 C C . GLY A 1 82 ? 36.195 -13.594 3.857 1.00 55.19 82 GLY A C 1
ATOM 574 O O . GLY A 1 82 ? 36.675 -14.121 2.857 1.00 55.19 82 GLY A O 1
ATOM 575 N N . CYS A 1 83 ? 36.919 -13.148 4.886 1.00 43.94 83 CYS A N 1
ATOM 576 C CA . CYS A 1 83 ? 38.317 -13.481 5.168 1.00 43.94 83 CYS A CA 1
ATOM 577 C C . CYS A 1 83 ? 38.447 -13.843 6.648 1.00 43.94 83 CYS A C 1
ATOM 579 O O . CYS A 1 83 ? 38.004 -13.024 7.485 1.00 43.94 83 CYS A O 1
#

pLDDT: mean 81.04, std 13.92, range [43.94, 95.62]

Foldseek 3Di:
DVVLVVCVVPDPVSNVVVCVVDDPVVVVVVVVVVVVVLLVVLQVVQVVVVHGNVNSVVVVVVVVVVVVVVVVVVVVPPPPPPD

Sequence (83 aa):
MAVVATALADDGEAAVTLLAPLEARDVCRVAVRLAAMAADTLLAVAEAEGGGRAEALARWQACILAHEAQRAAREAGPGPDGC

Radius of gyration: 16.48 Å; chains: 1; bounding box: 49×21×40 Å